Protein AF-A0A496CWE5-F1 (afdb_monomer_lite)

Radius of gyration: 13.41 Å; chains: 1; bounding box: 24×32×39 Å

Structure (mmCIF, N/CA/C/O backbone):
data_AF-A0A496CWE5-F1
#
_entry.id   AF-A0A496CWE5-F1
#
loop_
_atom_site.group_PDB
_atom_site.id
_atom_site.type_symbol
_atom_site.label_atom_id
_atom_site.label_alt_id
_atom_site.label_comp_id
_atom_site.label_asym_id
_atom_site.label_entity_id
_atom_site.label_seq_id
_atom_site.pdbx_PDB_ins_code
_atom_site.Cartn_x
_atom_site.Cartn_y
_atom_site.Cartn_z
_atom_site.occupancy
_atom_site.B_iso_or_equiv
_atom_site.auth_seq_id
_atom_site.auth_comp_id
_atom_site.auth_asym_id
_atom_site.auth_atom_id
_atom_site.pdbx_PDB_model_num
ATOM 1 N N . MET A 1 1 ? 12.871 -9.613 12.484 1.00 42.50 1 MET A N 1
ATOM 2 C CA . MET A 1 1 ? 12.023 -8.786 11.588 1.00 42.50 1 MET A CA 1
ATOM 3 C C . MET A 1 1 ? 11.760 -7.453 12.268 1.00 42.50 1 MET A C 1
ATOM 5 O O . MET A 1 1 ? 11.364 -7.473 13.426 1.00 42.50 1 MET A O 1
ATOM 9 N N . LYS A 1 2 ? 11.993 -6.317 11.597 1.00 39.25 2 LYS A N 1
ATOM 10 C CA . LYS A 1 2 ? 11.585 -5.004 12.129 1.00 39.25 2 LYS A CA 1
ATOM 11 C C . LYS A 1 2 ? 10.045 -4.928 12.175 1.00 39.25 2 LYS A C 1
ATOM 13 O O . LYS A 1 2 ? 9.411 -5.502 11.286 1.00 39.25 2 LYS A O 1
ATOM 18 N N . PRO A 1 3 ? 9.432 -4.267 13.172 1.00 41.41 3 PRO A N 1
ATOM 19 C CA . PRO A 1 3 ? 7.987 -4.077 13.204 1.00 41.41 3 PRO A CA 1
ATOM 20 C C . PRO A 1 3 ? 7.547 -3.286 11.971 1.00 41.41 3 PRO A C 1
ATOM 22 O O . PRO A 1 3 ? 8.026 -2.175 11.748 1.00 41.41 3 PRO A O 1
ATOM 25 N N . ILE A 1 4 ? 6.638 -3.847 11.172 1.00 50.66 4 ILE A N 1
ATOM 26 C CA . ILE A 1 4 ? 5.934 -3.070 10.151 1.00 50.66 4 ILE A CA 1
ATOM 27 C C . ILE A 1 4 ? 4.972 -2.179 10.928 1.00 50.66 4 ILE A C 1
ATOM 29 O O . ILE A 1 4 ? 3.964 -2.661 11.452 1.00 50.66 4 ILE A O 1
ATOM 33 N N . LYS A 1 5 ? 5.310 -0.895 11.056 1.00 51.66 5 LYS A N 1
ATOM 34 C CA . LYS A 1 5 ? 4.343 0.110 11.487 1.00 51.66 5 LYS A CA 1
ATOM 35 C C . LYS A 1 5 ? 3.299 0.187 10.378 1.00 51.66 5 LYS A C 1
ATOM 37 O O . LYS A 1 5 ? 3.539 0.784 9.339 1.00 51.66 5 LYS A O 1
ATOM 42 N N . LEU A 1 6 ? 2.175 -0.499 10.570 1.00 57.38 6 LEU A N 1
ATOM 43 C CA . LEU A 1 6 ? 0.982 -0.278 9.765 1.00 57.38 6 LEU A CA 1
ATOM 44 C C . LEU A 1 6 ? 0.439 1.086 10.193 1.00 57.38 6 LEU A C 1
ATOM 46 O O . LEU A 1 6 ? -0.400 1.176 11.085 1.00 57.38 6 LEU A O 1
ATOM 50 N N . THR A 1 7 ? 1.012 2.142 9.636 1.00 58.66 7 THR A N 1
ATOM 51 C CA . THR A 1 7 ? 0.530 3.516 9.750 1.00 58.66 7 THR A CA 1
ATOM 52 C C . THR A 1 7 ? -0.179 3.874 8.457 1.00 58.66 7 THR A C 1
ATOM 54 O O . THR A 1 7 ? 0.192 3.394 7.386 1.00 58.66 7 THR A O 1
ATOM 57 N N . SER A 1 8 ? -1.229 4.685 8.554 1.00 68.06 8 SER A N 1
ATOM 58 C CA . SER A 1 8 ? -1.871 5.241 7.368 1.00 68.06 8 SER A CA 1
ATOM 59 C C . SER A 1 8 ? -0.823 6.037 6.594 1.00 68.06 8 SER A C 1
ATOM 61 O O . SER A 1 8 ? -0.151 6.878 7.187 1.00 68.06 8 SER A O 1
ATOM 63 N N . GLY A 1 9 ? -0.648 5.747 5.310 1.00 78.75 9 GLY A N 1
ATOM 64 C CA . GLY A 1 9 ? 0.457 6.305 4.537 1.00 78.75 9 GLY A CA 1
ATOM 65 C C . GLY A 1 9 ? 0.341 5.997 3.053 1.00 78.75 9 GLY A C 1
ATOM 66 O O . GLY A 1 9 ? -0.312 5.028 2.653 1.00 78.75 9 GLY A O 1
ATOM 67 N N . THR A 1 10 ? 0.967 6.843 2.245 1.00 85.62 10 THR A N 1
ATOM 68 C CA . THR A 1 10 ? 1.058 6.677 0.794 1.00 85.62 10 THR A CA 1
ATOM 69 C C . THR A 1 10 ? 2.434 6.129 0.461 1.00 85.62 10 THR A C 1
ATOM 71 O O . THR A 1 10 ? 3.438 6.637 0.949 1.00 85.62 10 THR A O 1
ATOM 74 N N . TYR A 1 11 ? 2.491 5.089 -0.360 1.00 84.88 11 TYR A N 1
ATOM 75 C CA . TYR A 1 11 ? 3.729 4.423 -0.737 1.00 84.88 11 TYR A CA 1
ATOM 76 C C . TYR A 1 11 ? 3.782 4.214 -2.241 1.00 84.88 11 TYR A C 1
ATOM 78 O O . TYR A 1 11 ? 2.767 3.915 -2.872 1.00 84.88 11 TYR A O 1
ATOM 86 N N . ARG A 1 12 ? 4.982 4.306 -2.802 1.00 87.44 12 ARG A N 1
ATOM 87 C CA . ARG A 1 12 ? 5.285 3.876 -4.163 1.00 87.44 12 ARG A CA 1
ATOM 88 C C . ARG A 1 12 ? 5.901 2.484 -4.118 1.00 87.44 12 ARG A C 1
ATOM 90 O O . ARG A 1 12 ? 6.792 2.222 -3.310 1.00 87.44 12 ARG A O 1
ATOM 97 N N . ILE A 1 13 ? 5.439 1.593 -4.989 1.00 88.00 13 ILE A N 1
ATOM 98 C CA . ILE A 1 13 ? 6.097 0.304 -5.212 1.00 88.00 13 ILE A CA 1
ATOM 99 C C . ILE A 1 13 ? 7.345 0.545 -6.056 1.00 88.00 13 ILE A C 1
ATOM 101 O O . ILE A 1 13 ? 7.247 0.994 -7.198 1.00 88.00 13 ILE A O 1
ATOM 105 N N . THR A 1 14 ? 8.510 0.239 -5.497 1.00 87.44 14 THR A N 1
ATOM 106 C CA . THR A 1 14 ? 9.802 0.375 -6.184 1.00 87.44 14 THR A CA 1
ATOM 107 C C . THR A 1 14 ? 10.298 -0.941 -6.768 1.00 87.44 14 THR A C 1
ATOM 109 O O . THR A 1 14 ? 11.116 -0.924 -7.676 1.00 87.44 14 THR A O 1
ATOM 112 N N . GLU A 1 15 ? 9.790 -2.078 -6.283 1.00 88.00 15 GLU A N 1
ATOM 113 C CA . GLU A 1 15 ? 10.193 -3.407 -6.755 1.00 88.00 15 GLU A CA 1
ATOM 114 C C . GLU A 1 15 ? 9.109 -4.454 -6.460 1.00 88.00 15 GLU A C 1
ATOM 116 O O . GLU A 1 15 ? 8.541 -4.474 -5.357 1.00 88.00 15 GLU A O 1
ATOM 121 N N . VAL A 1 16 ? 8.877 -5.387 -7.391 1.00 85.81 16 VAL A N 1
ATOM 122 C CA . VAL A 1 16 ? 8.074 -6.601 -7.138 1.00 85.81 16 VAL A CA 1
ATOM 123 C C . VAL A 1 16 ? 8.986 -7.789 -6.817 1.00 85.81 16 VAL A C 1
ATOM 125 O O . VAL A 1 16 ? 9.484 -8.476 -7.705 1.00 85.81 16 VAL A O 1
ATOM 128 N N . ARG A 1 17 ? 9.147 -8.106 -5.528 1.00 82.94 17 ARG A N 1
ATOM 129 C CA . ARG A 1 17 ? 10.018 -9.200 -5.052 1.00 82.94 17 ARG A CA 1
ATOM 130 C C . ARG A 1 17 ? 9.440 -10.587 -5.296 1.00 82.94 17 ARG A C 1
ATOM 132 O O . ARG A 1 17 ? 10.175 -11.554 -5.486 1.00 82.94 17 ARG A O 1
ATOM 139 N N . ARG A 1 18 ? 8.113 -10.722 -5.215 1.00 79.75 18 ARG A N 1
ATOM 140 C CA . ARG A 1 18 ? 7.417 -11.999 -5.425 1.00 79.75 18 ARG A CA 1
ATOM 141 C C . ARG A 1 18 ? 6.151 -11.797 -6.228 1.00 79.75 18 ARG A C 1
ATOM 143 O O . ARG A 1 18 ? 5.242 -11.081 -5.815 1.00 79.75 18 ARG A O 1
ATOM 150 N N . ARG A 1 19 ? 6.060 -12.519 -7.345 1.00 69.19 19 ARG A N 1
ATOM 151 C CA . ARG A 1 19 ? 4.815 -12.630 -8.103 1.00 69.19 19 ARG A CA 1
ATOM 152 C C . ARG A 1 19 ? 3.821 -13.477 -7.325 1.00 69.19 19 ARG A C 1
ATOM 154 O O . ARG A 1 19 ? 4.168 -14.486 -6.718 1.00 69.19 19 ARG A O 1
ATOM 161 N N . THR A 1 20 ? 2.570 -13.061 -7.358 1.00 69.75 20 THR A N 1
ATOM 162 C CA . THR A 1 20 ? 1.482 -13.694 -6.617 1.00 69.75 20 THR A CA 1
ATOM 163 C C . THR A 1 20 ? 0.269 -13.806 -7.522 1.00 69.75 20 THR A C 1
ATOM 165 O O . THR A 1 20 ? 0.018 -12.961 -8.380 1.00 69.75 20 THR A O 1
ATOM 168 N N . SER A 1 21 ? -0.467 -14.902 -7.362 1.00 70.38 21 SER A N 1
ATOM 169 C CA . SER A 1 21 ? -1.654 -15.209 -8.158 1.00 70.38 21 SER A CA 1
ATOM 170 C C . SER A 1 21 ? -2.883 -14.407 -7.728 1.00 70.38 21 SER A C 1
ATOM 172 O O . SER A 1 21 ? -3.887 -14.408 -8.447 1.00 70.38 21 SER A O 1
ATOM 174 N N . SER A 1 22 ? -2.821 -13.708 -6.588 1.00 72.44 22 SER A N 1
ATOM 175 C CA . SER A 1 22 ? -3.937 -12.901 -6.102 1.00 72.44 22 SER A CA 1
ATOM 176 C C . SER A 1 22 ? -4.299 -11.822 -7.110 1.00 72.44 22 SER A C 1
ATOM 178 O O . SER A 1 22 ? -3.448 -11.033 -7.518 1.00 72.44 22 SER A O 1
ATOM 180 N N . ARG A 1 23 ? -5.588 -11.729 -7.447 1.00 69.81 23 ARG A N 1
ATOM 181 C CA . ARG A 1 23 ? -6.107 -10.656 -8.308 1.00 69.81 23 ARG A CA 1
ATOM 182 C C . ARG A 1 23 ? -5.765 -9.268 -7.764 1.00 69.81 23 ARG A C 1
ATOM 184 O O . ARG A 1 23 ? -5.475 -8.385 -8.552 1.00 69.81 23 ARG A O 1
ATOM 191 N N . PHE A 1 24 ? -5.726 -9.117 -6.439 1.00 67.69 24 PHE A N 1
ATOM 192 C CA . PHE A 1 24 ? -5.326 -7.879 -5.769 1.00 67.69 24 PHE A CA 1
ATOM 193 C C . PHE A 1 24 ? -3.906 -7.435 -6.152 1.00 67.69 24 PHE A C 1
ATOM 195 O O . PHE A 1 24 ? -3.661 -6.268 -6.424 1.00 67.69 24 PHE A O 1
ATOM 202 N N . TYR A 1 25 ? -2.977 -8.385 -6.196 1.00 69.44 25 TYR A N 1
ATOM 203 C CA . TYR A 1 25 ? -1.559 -8.119 -6.386 1.00 69.44 25 TYR A CA 1
ATOM 204 C C . TYR A 1 25 ? -1.143 -8.002 -7.860 1.00 69.44 25 TYR A C 1
ATOM 206 O O . TYR A 1 25 ? -0.071 -7.480 -8.152 1.00 69.44 25 TYR A O 1
ATOM 214 N N . LYS A 1 26 ? -1.979 -8.463 -8.799 1.00 74.44 26 LYS A N 1
ATOM 215 C CA . LYS A 1 26 ? -1.705 -8.350 -10.244 1.00 74.44 26 LYS A CA 1
ATOM 216 C C . LYS A 1 26 ? -1.689 -6.901 -10.733 1.00 74.44 26 LYS A C 1
ATOM 218 O O . LYS A 1 26 ? -0.936 -6.581 -11.648 1.00 74.44 26 LYS A O 1
ATOM 223 N N . ASP A 1 27 ? -2.489 -6.052 -10.094 1.00 78.50 27 ASP A N 1
ATOM 224 C CA . ASP A 1 27 ? -2.607 -4.628 -10.419 1.00 78.50 27 ASP A CA 1
ATOM 225 C C . ASP A 1 27 ? -1.553 -3.773 -9.684 1.00 78.50 27 ASP A C 1
ATOM 227 O O . ASP A 1 27 ? -1.516 -2.559 -9.863 1.00 78.50 27 ASP A O 1
ATOM 231 N N . LEU A 1 28 ? -0.717 -4.389 -8.837 1.00 81.75 28 LEU A N 1
ATOM 232 C CA . LEU A 1 28 ? 0.362 -3.733 -8.103 1.00 81.75 28 LEU A CA 1
ATOM 233 C C . LEU A 1 28 ? 1.691 -4.020 -8.804 1.00 81.75 28 LEU A C 1
ATOM 235 O O . LEU A 1 28 ? 2.275 -5.092 -8.634 1.00 81.75 28 LEU A O 1
ATOM 239 N N . GLN A 1 29 ? 2.141 -3.065 -9.611 1.00 85.75 29 GLN A N 1
ATOM 240 C CA . GLN A 1 29 ? 3.395 -3.124 -10.366 1.00 85.75 29 GLN A CA 1
ATOM 241 C C . GLN A 1 29 ? 4.369 -2.045 -9.882 1.00 85.75 29 GLN A C 1
ATOM 243 O O . GLN A 1 29 ? 3.992 -1.158 -9.114 1.00 85.75 29 GLN A O 1
ATOM 248 N N . GLU A 1 30 ? 5.619 -2.105 -10.335 1.00 88.00 30 GLU A N 1
ATOM 249 C CA . GLU A 1 30 ? 6.587 -1.026 -10.107 1.00 88.00 30 GLU A CA 1
ATOM 250 C C . GLU A 1 30 ? 6.029 0.316 -10.596 1.00 88.00 30 GLU A C 1
ATOM 252 O O . GLU A 1 30 ? 5.333 0.386 -11.607 1.00 88.00 30 GLU A O 1
ATOM 257 N N . GLY A 1 31 ? 6.253 1.370 -9.814 1.00 85.44 31 GLY A N 1
ATOM 258 C CA . GLY A 1 31 ? 5.672 2.695 -10.041 1.00 85.44 31 GLY A CA 1
ATOM 259 C C . GLY A 1 31 ? 4.240 2.870 -9.527 1.00 85.44 31 GLY A C 1
ATOM 260 O O . GLY A 1 31 ? 3.784 4.004 -9.398 1.00 85.44 31 GLY A O 1
ATOM 261 N N . THR A 1 32 ? 3.531 1.793 -9.165 1.00 87.38 32 THR A N 1
ATOM 262 C CA . THR A 1 32 ? 2.171 1.916 -8.618 1.00 87.38 32 THR A CA 1
ATOM 263 C C . THR A 1 32 ? 2.206 2.640 -7.276 1.00 87.38 32 THR A C 1
ATOM 265 O O . THR A 1 32 ? 2.976 2.277 -6.381 1.00 87.38 32 THR A O 1
ATOM 268 N N . ILE A 1 33 ? 1.334 3.636 -7.119 1.00 87.62 33 ILE A N 1
ATOM 269 C CA . ILE A 1 33 ? 1.176 4.379 -5.870 1.00 87.62 33 ILE A CA 1
ATOM 270 C C . ILE A 1 33 ? -0.027 3.817 -5.118 1.00 87.62 33 ILE A C 1
ATOM 272 O O . ILE A 1 33 ? -1.144 3.769 -5.638 1.00 87.62 33 ILE A O 1
ATOM 276 N N . VAL A 1 34 ? 0.197 3.396 -3.877 1.00 85.31 34 VAL A N 1
ATOM 277 C CA . VAL A 1 34 ? -0.827 2.839 -2.997 1.00 85.31 34 VAL A CA 1
ATOM 278 C C . VAL A 1 34 ? -0.949 3.651 -1.717 1.00 85.31 34 VAL A C 1
ATOM 280 O O . VAL A 1 34 ? 0.042 3.949 -1.057 1.00 85.31 34 VAL A O 1
ATOM 283 N N . LYS A 1 35 ? -2.178 3.979 -1.327 1.00 86.31 35 LYS A N 1
ATOM 284 C CA . LYS A 1 35 ? -2.482 4.581 -0.027 1.00 86.31 35 LYS A CA 1
ATOM 285 C C . LYS A 1 35 ? -3.105 3.535 0.882 1.00 86.31 35 LYS A C 1
ATOM 287 O O . LYS A 1 35 ? -4.164 2.995 0.561 1.00 86.31 35 LYS A O 1
ATOM 292 N N . PHE A 1 36 ? -2.468 3.270 2.017 1.00 82.06 36 PHE A N 1
ATOM 293 C CA . PHE A 1 36 ? -3.033 2.441 3.075 1.00 82.06 36 PHE A CA 1
ATOM 294 C C . PHE A 1 36 ? -3.812 3.328 4.039 1.00 82.06 36 PHE A C 1
ATOM 296 O O . PHE A 1 36 ? -3.269 4.269 4.616 1.00 82.06 36 PHE A O 1
ATOM 303 N N . GLU A 1 37 ? -5.082 3.007 4.235 1.00 79.94 37 GLU A N 1
ATOM 304 C CA . GLU A 1 37 ? -5.959 3.652 5.202 1.00 79.94 37 GLU A CA 1
ATOM 305 C C . GLU A 1 37 ? -6.371 2.611 6.237 1.00 79.94 37 GLU A C 1
ATOM 307 O O . GLU A 1 37 ? -7.078 1.642 5.943 1.00 79.94 37 GLU A O 1
ATOM 312 N N . LEU A 1 38 ? -5.881 2.790 7.463 1.00 72.75 38 LEU A N 1
ATOM 313 C CA . LEU A 1 38 ? -6.296 1.967 8.587 1.00 72.75 38 LEU A CA 1
ATOM 314 C C . LEU A 1 38 ? -7.603 2.503 9.155 1.00 72.75 38 LEU A C 1
ATOM 316 O O . LEU A 1 38 ? -7.646 3.585 9.737 1.00 72.75 38 LEU A O 1
ATOM 320 N N . SER A 1 39 ? -8.658 1.706 9.045 1.00 61.09 39 SER A N 1
ATOM 321 C CA . SER A 1 39 ? -9.872 1.910 9.828 1.00 61.09 39 SER A CA 1
ATOM 322 C C . SER A 1 39 ? -9.697 1.166 11.152 1.00 61.09 39 SER A C 1
ATOM 324 O O . SER A 1 39 ? -9.880 -0.051 11.221 1.00 61.09 39 SER A O 1
ATOM 326 N N . MET A 1 40 ? -9.279 1.870 12.207 1.00 53.88 40 MET A N 1
ATOM 327 C CA . MET A 1 40 ? -9.226 1.283 13.548 1.00 53.88 40 MET A CA 1
ATOM 328 C C . MET A 1 40 ? -10.651 1.004 14.042 1.00 53.88 40 MET A C 1
ATOM 330 O O . MET A 1 40 ? -11.415 1.924 14.311 1.00 53.88 40 MET A O 1
ATOM 334 N N . GLY A 1 41 ? -11.005 -0.276 14.160 1.00 46.06 41 GLY A N 1
ATOM 335 C CA . GLY A 1 41 ? -12.156 -0.736 14.937 1.00 46.06 41 GLY A CA 1
ATOM 336 C C . GLY A 1 41 ? -11.701 -1.277 16.294 1.00 46.06 41 GLY A C 1
ATOM 337 O O . GLY A 1 41 ? -10.575 -1.750 16.415 1.00 46.06 41 GLY A O 1
ATOM 338 N N . ILE A 1 42 ? -12.598 -1.245 17.285 1.00 42.91 42 ILE A N 1
ATOM 339 C CA . ILE A 1 42 ? -12.422 -1.540 18.730 1.00 42.91 42 ILE A CA 1
ATOM 340 C C . ILE A 1 42 ? -11.825 -2.938 19.048 1.00 42.91 42 ILE A C 1
ATOM 342 O O . ILE A 1 42 ? -11.562 -3.263 20.200 1.00 42.91 42 ILE A O 1
ATOM 346 N N . ILE A 1 43 ? -11.553 -3.782 18.048 1.00 42.31 43 ILE A N 1
ATOM 347 C CA . ILE A 1 43 ? -11.099 -5.162 18.236 1.00 42.31 43 ILE A CA 1
ATOM 348 C C . ILE A 1 43 ? -9.855 -5.415 17.371 1.00 42.31 43 ILE A C 1
ATOM 350 O O . ILE A 1 43 ? -9.947 -5.535 16.148 1.00 42.31 43 ILE A O 1
ATOM 354 N N . GLU A 1 44 ? -8.695 -5.577 18.019 1.00 47.66 44 GLU A N 1
ATOM 355 C CA . GLU A 1 44 ? -7.370 -5.861 17.424 1.00 47.66 44 GLU A CA 1
ATOM 356 C C . GLU A 1 44 ? -7.341 -7.038 16.422 1.00 47.66 44 GLU A C 1
ATOM 358 O O . GLU A 1 44 ? -6.411 -7.162 15.625 1.00 47.66 44 GLU A O 1
ATOM 363 N N . LYS A 1 45 ? -8.360 -7.908 16.427 1.00 47.53 45 LYS A N 1
ATOM 364 C CA . LYS A 1 45 ? -8.478 -9.079 15.539 1.00 47.53 45 LYS A CA 1
ATOM 365 C C . LYS A 1 45 ? -9.243 -8.822 14.235 1.00 47.53 45 LYS A C 1
ATOM 367 O O . LYS A 1 45 ? -9.186 -9.662 13.339 1.00 47.53 45 LYS A O 1
ATOM 372 N N . THR A 1 46 ? -9.929 -7.688 14.092 1.00 55.56 46 THR A N 1
ATOM 373 C CA . THR A 1 46 ? -10.751 -7.365 12.906 1.00 55.56 46 THR A CA 1
ATOM 374 C C . THR A 1 46 ? -10.265 -6.146 12.133 1.00 55.56 46 THR A C 1
ATOM 376 O O . THR A 1 46 ? -10.980 -5.665 11.256 1.00 55.56 46 THR A O 1
ATOM 379 N N . THR A 1 47 ? -9.064 -5.640 12.426 1.00 67.94 47 THR A N 1
ATOM 380 C CA . THR A 1 47 ? -8.493 -4.490 11.720 1.00 67.94 47 THR A CA 1
ATOM 381 C C . THR A 1 47 ? -8.446 -4.771 10.223 1.00 67.94 47 THR A C 1
ATOM 383 O O . THR A 1 47 ? -7.732 -5.665 9.754 1.00 67.94 47 THR A O 1
ATOM 386 N N . LYS A 1 48 ? -9.239 -4.006 9.475 1.00 75.00 48 LYS A N 1
ATOM 387 C CA . LYS A 1 48 ? -9.218 -3.980 8.019 1.00 75.00 48 LYS A CA 1
ATOM 388 C C . LYS A 1 48 ? -8.396 -2.781 7.580 1.00 75.00 48 LYS A C 1
ATOM 390 O O . LYS A 1 48 ? -8.398 -1.735 8.227 1.00 75.00 48 LYS A O 1
ATOM 395 N N . ILE A 1 49 ? -7.684 -2.962 6.485 1.00 78.88 49 ILE A N 1
ATOM 396 C CA . ILE A 1 49 ? -6.921 -1.910 5.839 1.00 78.88 49 ILE A CA 1
ATOM 397 C C . ILE A 1 49 ? -7.497 -1.759 4.448 1.00 78.8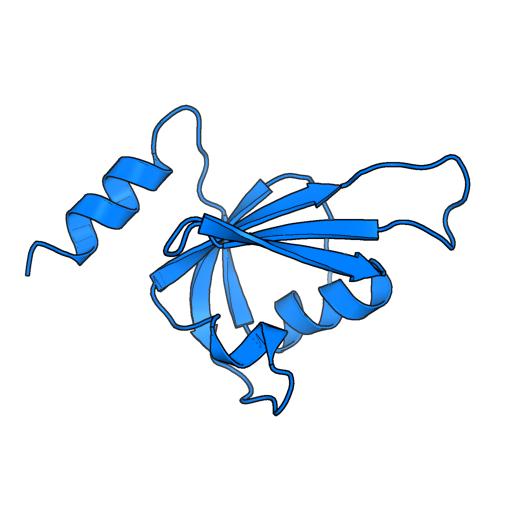8 49 ILE A C 1
ATOM 399 O O . ILE A 1 49 ? -7.595 -2.737 3.696 1.00 78.88 49 ILE A O 1
ATOM 403 N N . THR A 1 50 ? -7.885 -0.534 4.135 1.00 82.94 50 THR A N 1
ATOM 404 C CA . THR A 1 50 ? -8.220 -0.151 2.775 1.00 82.94 50 THR A CA 1
ATOM 405 C C . THR A 1 50 ? -6.924 0.214 2.068 1.00 82.94 50 THR A C 1
ATOM 407 O O . THR A 1 50 ? -6.120 0.989 2.577 1.00 82.94 50 THR A O 1
ATOM 410 N N . ILE A 1 51 ? -6.694 -0.390 0.912 1.00 84.00 51 ILE A N 1
ATOM 411 C CA . ILE A 1 51 ? -5.552 -0.138 0.045 1.00 84.00 51 ILE A CA 1
ATOM 412 C C . ILE A 1 51 ? -6.118 0.504 -1.211 1.00 84.00 51 ILE A C 1
ATOM 414 O O . ILE A 1 51 ? -6.799 -0.158 -1.994 1.00 84.00 51 ILE A O 1
ATOM 418 N N . ASN A 1 52 ? -5.866 1.793 -1.379 1.00 86.06 52 ASN A N 1
ATOM 419 C CA . ASN A 1 52 ? -6.283 2.544 -2.553 1.00 86.06 52 ASN A CA 1
ATOM 420 C C . ASN A 1 52 ? -5.126 2.550 -3.548 1.00 86.06 52 ASN A C 1
ATOM 422 O O . ASN A 1 52 ? -4.066 3.092 -3.245 1.00 86.06 52 ASN A O 1
ATOM 426 N N . ASN A 1 53 ? -5.311 1.943 -4.715 1.00 87.19 53 ASN A N 1
ATOM 427 C CA . ASN A 1 53 ? -4.396 2.089 -5.8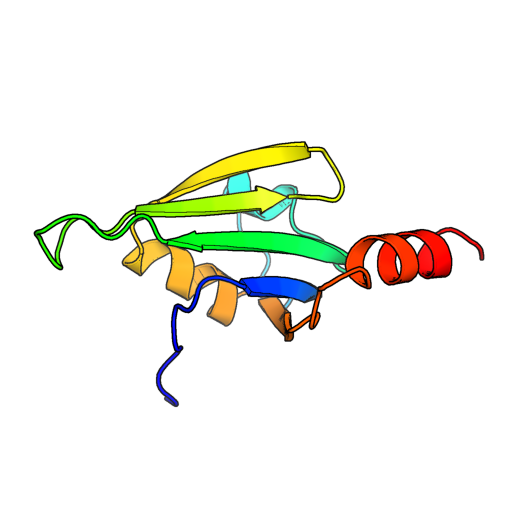37 1.00 87.19 53 ASN A CA 1
ATOM 428 C C . ASN A 1 53 ? -4.696 3.434 -6.507 1.00 87.19 53 ASN A C 1
ATOM 430 O O . ASN A 1 53 ? -5.693 3.586 -7.211 1.00 87.19 53 ASN A O 1
ATOM 434 N N . LEU A 1 54 ? -3.840 4.420 -6.255 1.00 86.31 54 LEU A N 1
ATOM 435 C CA . LEU A 1 54 ? -4.017 5.776 -6.765 1.00 86.31 54 LEU A CA 1
ATOM 436 C C . LEU A 1 54 ? -3.732 5.862 -8.271 1.00 86.31 54 LEU A C 1
ATOM 438 O O . LEU A 1 54 ? -4.241 6.758 -8.933 1.00 86.31 54 LEU A O 1
ATOM 442 N N . SER A 1 55 ? -2.980 4.910 -8.830 1.00 80.88 55 SER A N 1
ATOM 443 C CA . SER A 1 55 ? -2.650 4.865 -10.259 1.00 80.88 55 SER A CA 1
ATOM 444 C C . SER A 1 55 ? -3.832 4.453 -11.143 1.00 80.88 55 SER A C 1
ATOM 446 O O . SER A 1 55 ? -3.834 4.767 -12.328 1.00 80.88 55 SER A O 1
ATOM 448 N N . ASN A 1 56 ? -4.828 3.742 -10.602 1.00 82.50 56 ASN A N 1
ATOM 449 C CA . ASN A 1 56 ? -6.018 3.322 -11.356 1.00 82.50 56 ASN A CA 1
ATOM 450 C C . ASN A 1 56 ? -7.353 3.583 -10.636 1.00 82.50 56 ASN A C 1
ATOM 452 O O . ASN A 1 56 ? -8.400 3.151 -11.117 1.00 82.50 56 ASN A O 1
ATOM 456 N N . GLY A 1 57 ? -7.323 4.251 -9.482 1.00 82.75 57 GLY A N 1
ATOM 457 C CA . GLY A 1 57 ? -8.502 4.614 -8.697 1.00 82.75 57 GLY A CA 1
ATOM 458 C C . GLY A 1 57 ? -9.235 3.445 -8.030 1.00 82.75 57 GLY A C 1
ATOM 459 O O . GLY A 1 57 ? -10.305 3.655 -7.462 1.00 82.75 57 GLY A O 1
ATOM 460 N N . LYS A 1 58 ? -8.711 2.213 -8.085 1.00 84.62 58 LYS A N 1
ATOM 461 C CA . LYS A 1 58 ? -9.351 1.054 -7.446 1.00 84.62 58 LYS A CA 1
ATOM 462 C C . LYS A 1 58 ? -9.010 0.985 -5.961 1.00 84.62 58 LYS A C 1
ATOM 464 O O . LYS A 1 58 ? -7.864 1.184 -5.564 1.00 84.62 58 LYS A O 1
ATOM 469 N N . SER A 1 59 ? -9.980 0.572 -5.153 1.00 83.25 59 SER A N 1
ATOM 470 C CA . SER A 1 59 ? -9.808 0.370 -3.712 1.00 83.25 59 SER A CA 1
ATOM 471 C C . SER A 1 59 ? -10.060 -1.078 -3.319 1.00 83.25 59 SER A C 1
ATOM 473 O O . SER A 1 59 ? -10.934 -1.751 -3.868 1.00 83.25 59 SER A O 1
ATOM 475 N N . TYR A 1 60 ? -9.309 -1.553 -2.330 1.00 80.38 60 TYR A N 1
ATOM 476 C CA . TYR A 1 60 ? -9.369 -2.932 -1.859 1.00 80.38 60 TYR A CA 1
ATOM 477 C C . TYR A 1 60 ? -9.377 -2.973 -0.341 1.00 80.38 60 TYR A C 1
ATOM 479 O O . TYR A 1 60 ? -8.568 -2.309 0.293 1.00 80.38 60 TYR A O 1
ATOM 487 N N . VAL A 1 61 ? -10.239 -3.792 0.256 1.00 80.00 61 VAL A N 1
ATOM 488 C CA . VAL A 1 61 ? -10.299 -3.953 1.713 1.00 80.00 61 VAL A CA 1
ATOM 489 C C . VAL A 1 61 ? -9.766 -5.328 2.086 1.00 80.00 61 VAL A C 1
ATOM 491 O O . VAL A 1 61 ? -10.280 -6.344 1.621 1.00 80.00 61 VAL A O 1
ATOM 494 N N . SER A 1 62 ? -8.741 -5.366 2.934 1.00 75.38 62 SER A N 1
ATOM 495 C CA . SER A 1 62 ? -8.082 -6.610 3.338 1.00 75.38 62 SER A CA 1
ATOM 496 C C . SER A 1 62 ? -7.848 -6.658 4.850 1.00 75.38 62 SER A C 1
ATOM 498 O O . SER A 1 62 ? -7.612 -5.614 5.465 1.00 75.38 62 SER A O 1
ATOM 500 N N . PRO A 1 63 ? -7.896 -7.839 5.492 1.00 76.88 63 PRO A N 1
ATOM 501 C CA . PRO A 1 63 ? -7.460 -7.985 6.876 1.00 76.88 63 PRO A CA 1
ATOM 502 C C . PRO A 1 63 ? -6.000 -7.545 7.057 1.00 76.88 63 PRO A C 1
ATOM 504 O O . PRO A 1 63 ? -5.137 -7.879 6.244 1.00 76.88 63 PRO A O 1
ATOM 507 N N . ALA A 1 64 ? -5.685 -6.867 8.160 1.00 73.62 64 ALA A N 1
ATOM 508 C CA . ALA A 1 64 ? -4.342 -6.338 8.418 1.00 73.62 64 ALA A CA 1
ATOM 509 C C . ALA A 1 64 ? -3.232 -7.411 8.369 1.00 73.62 64 ALA A C 1
ATOM 511 O O . ALA A 1 64 ? -2.118 -7.136 7.921 1.00 73.62 64 ALA A O 1
ATOM 512 N N . HIS A 1 65 ? -3.528 -8.653 8.776 1.00 71.62 65 HIS A N 1
ATOM 513 C CA . HIS A 1 65 ? -2.567 -9.759 8.706 1.00 71.62 65 HIS A CA 1
ATOM 514 C C . HIS A 1 65 ? -2.227 -10.166 7.262 1.00 71.62 65 HIS A C 1
ATOM 516 O O . HIS A 1 65 ? -1.088 -10.543 7.001 1.00 71.62 65 HIS A O 1
ATOM 522 N N . MET A 1 66 ? -3.169 -10.030 6.322 1.00 73.00 66 MET A N 1
ATOM 523 C CA . MET A 1 66 ? -2.932 -10.256 4.891 1.00 73.00 66 MET A CA 1
ATOM 524 C C . MET A 1 66 ? -2.162 -9.093 4.260 1.00 73.00 66 MET A C 1
ATOM 526 O O . MET A 1 66 ? -1.336 -9.305 3.378 1.00 73.00 66 MET A O 1
ATOM 530 N N . VAL A 1 67 ? -2.358 -7.862 4.744 1.00 74.75 67 VAL A N 1
ATOM 531 C CA . VAL A 1 67 ? -1.614 -6.689 4.252 1.00 74.75 67 VAL A CA 1
ATOM 532 C C . VAL A 1 67 ? -0.118 -6.785 4.542 1.00 74.75 67 VAL A C 1
ATOM 534 O O . VAL A 1 67 ? 0.687 -6.301 3.750 1.00 74.75 67 VAL A O 1
ATOM 537 N N . ARG A 1 68 ? 0.296 -7.502 5.593 1.00 73.69 68 ARG A N 1
ATOM 538 C CA . ARG A 1 68 ? 1.722 -7.799 5.821 1.00 73.69 68 ARG A CA 1
ATOM 539 C C . ARG A 1 68 ? 2.381 -8.488 4.624 1.00 73.69 68 ARG A C 1
ATOM 541 O O . ARG A 1 68 ? 3.554 -8.235 4.370 1.00 73.69 68 ARG A O 1
ATOM 548 N N . ALA A 1 69 ? 1.640 -9.300 3.866 1.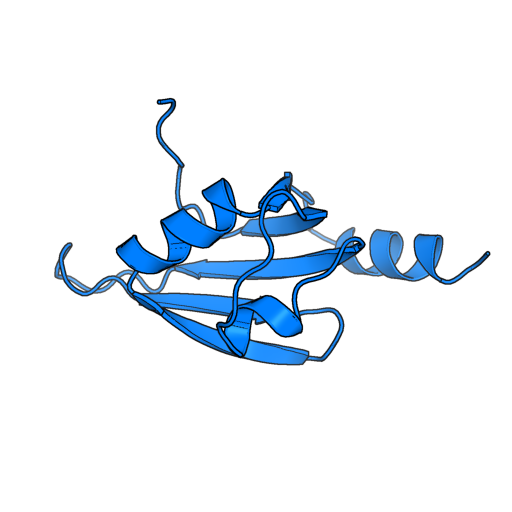00 73.44 69 ALA A N 1
ATOM 549 C CA . ALA A 1 69 ? 2.169 -9.935 2.663 1.00 73.44 69 ALA A CA 1
ATOM 550 C C . ALA A 1 69 ? 2.485 -8.919 1.552 1.00 73.44 69 ALA A C 1
ATOM 552 O O . ALA A 1 69 ? 3.358 -9.187 0.734 1.00 73.44 69 ALA A O 1
ATOM 553 N N . VAL A 1 70 ? 1.866 -7.729 1.549 1.00 74.50 70 VAL A N 1
ATOM 554 C CA . VAL A 1 70 ? 2.259 -6.631 0.647 1.00 74.50 70 VAL A CA 1
ATOM 555 C C . VAL A 1 70 ? 3.706 -6.222 0.938 1.00 74.50 70 VAL A C 1
ATOM 557 O O . VAL A 1 70 ? 4.555 -6.286 0.063 1.00 74.50 70 VAL A O 1
ATOM 560 N N . PHE A 1 71 ? 4.034 -5.923 2.193 1.00 72.75 71 PHE A N 1
ATOM 561 C CA . PHE A 1 71 ? 5.390 -5.530 2.598 1.00 72.75 71 PHE A CA 1
ATOM 562 C C . PHE A 1 71 ? 6.438 -6.651 2.447 1.00 72.75 71 PHE A C 1
ATOM 564 O O . PHE A 1 71 ? 7.636 -6.390 2.508 1.00 72.75 71 PHE A O 1
ATOM 571 N N . MET A 1 72 ? 6.008 -7.907 2.285 1.00 76.25 72 MET A N 1
ATOM 572 C CA . MET A 1 72 ? 6.901 -9.029 1.975 1.00 76.25 72 MET A CA 1
ATOM 573 C C . MET A 1 72 ? 7.112 -9.212 0.469 1.00 76.25 72 MET A C 1
ATOM 575 O O . MET A 1 72 ? 8.209 -9.572 0.045 1.00 76.25 72 MET A O 1
ATOM 579 N N . ASN A 1 73 ? 6.066 -8.990 -0.327 1.00 81.00 73 ASN A N 1
ATOM 580 C CA . ASN A 1 73 ? 6.085 -9.220 -1.769 1.00 81.00 73 ASN A CA 1
ATOM 581 C C . ASN A 1 73 ? 6.584 -8.005 -2.562 1.00 81.00 73 ASN A C 1
ATOM 583 O O . ASN A 1 73 ? 6.983 -8.182 -3.711 1.00 81.00 73 ASN A O 1
ATOM 587 N N . TYR A 1 74 ? 6.590 -6.810 -1.963 1.00 84.00 74 TYR A N 1
ATOM 588 C CA . TYR A 1 74 ? 6.956 -5.552 -2.614 1.00 84.00 74 TYR A CA 1
ATOM 589 C C . TYR A 1 74 ? 7.960 -4.755 -1.782 1.00 84.00 74 TYR A C 1
ATOM 591 O O . TYR A 1 74 ? 7.858 -4.706 -0.553 1.00 84.00 74 TYR A O 1
ATOM 599 N N . SER A 1 75 ? 8.892 -4.091 -2.464 1.00 86.12 75 SER A N 1
ATOM 600 C CA . SER A 1 75 ? 9.631 -2.964 -1.888 1.00 86.12 75 SER A CA 1
ATOM 601 C C . SER A 1 75 ? 8.746 -1.721 -1.975 1.00 86.12 75 SER A C 1
ATOM 603 O O . SER A 1 75 ? 8.198 -1.417 -3.035 1.00 86.12 75 SER A O 1
ATOM 605 N N . LEU A 1 76 ? 8.577 -1.032 -0.847 1.00 84.94 76 LEU A N 1
ATOM 606 C CA . LEU A 1 76 ? 7.747 0.162 -0.729 1.00 84.94 76 LEU A CA 1
ATOM 607 C C . LEU A 1 76 ? 8.602 1.329 -0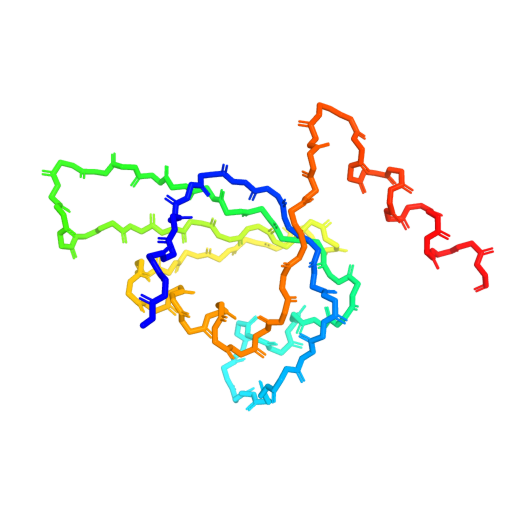.248 1.00 84.94 76 LEU A C 1
ATOM 609 O O . LEU A 1 76 ? 9.332 1.195 0.736 1.00 84.94 76 LEU A O 1
ATOM 613 N N . GLU A 1 77 ? 8.463 2.463 -0.917 1.00 86.94 77 GLU A N 1
ATOM 614 C CA . GLU A 1 77 ? 9.026 3.744 -0.504 1.00 86.94 77 GLU A CA 1
ATOM 615 C C . GLU A 1 77 ? 7.889 4.657 -0.048 1.00 86.94 77 GLU A C 1
ATOM 617 O O . GLU A 1 77 ? 6.885 4.797 -0.747 1.00 86.94 77 GLU A O 1
ATOM 622 N N . GLU A 1 78 ? 8.006 5.228 1.150 1.00 83.62 78 GLU A N 1
ATOM 623 C CA . GLU A 1 78 ? 6.999 6.150 1.674 1.00 83.62 78 GLU A CA 1
ATOM 624 C C . GLU A 1 78 ? 7.048 7.467 0.901 1.00 83.62 78 GLU A C 1
ATOM 626 O O . GLU A 1 78 ? 8.082 8.126 0.824 1.00 83.62 78 GLU A O 1
ATOM 631 N N . VAL A 1 79 ? 5.903 7.860 0.351 1.00 81.50 79 VAL A N 1
ATOM 632 C CA . VAL A 1 79 ? 5.726 9.141 -0.323 1.00 81.50 79 VAL A CA 1
ATOM 633 C C . VAL A 1 79 ? 5.109 10.092 0.694 1.00 81.50 79 VAL A C 1
ATOM 635 O O . VAL A 1 79 ? 3.915 10.022 0.992 1.00 81.50 79 VAL A O 1
ATOM 638 N N . LEU A 1 80 ? 5.932 10.978 1.253 1.00 68.38 80 LEU A N 1
ATOM 639 C CA . LEU A 1 80 ? 5.483 12.042 2.150 1.00 68.38 80 LEU A CA 1
ATOM 640 C C . LEU A 1 80 ? 4.547 12.978 1.371 1.00 68.38 80 LEU A C 1
ATOM 642 O O . LEU A 1 80 ? 5.015 13.833 0.624 1.00 68.38 80 LEU A O 1
ATOM 646 N N . SER A 1 81 ? 3.225 12.842 1.499 1.00 63.22 81 SER A N 1
ATOM 647 C CA . SER A 1 81 ? 2.310 13.766 0.822 1.00 63.22 81 SER A CA 1
ATOM 648 C C . SER A 1 81 ? 1.662 14.734 1.800 1.00 63.22 81 SER A C 1
ATOM 650 O O . SER A 1 81 ? 0.826 14.333 2.612 1.00 63.22 81 SER A O 1
ATOM 652 N N . ARG A 1 82 ? 1.935 16.027 1.609 1.00 46.19 82 ARG A N 1
ATOM 653 C CA . ARG A 1 82 ? 0.817 16.973 1.552 1.00 46.19 82 ARG A CA 1
ATOM 654 C C . ARG A 1 82 ? 0.367 17.223 0.104 1.00 46.19 82 ARG A C 1
ATOM 656 O O . ARG A 1 82 ? -0.832 17.221 -0.100 1.00 46.19 82 ARG A O 1
ATOM 663 N N . ASP A 1 83 ? 1.282 17.191 -0.881 1.00 50.47 83 ASP A N 1
ATOM 664 C CA . ASP A 1 83 ? 0.950 17.338 -2.321 1.00 50.47 83 ASP A CA 1
ATOM 665 C C . ASP A 1 83 ? 1.781 16.449 -3.297 1.00 50.47 83 ASP A C 1
ATOM 667 O O . ASP A 1 83 ? 1.523 16.413 -4.493 1.00 50.47 83 ASP A O 1
ATOM 671 N N . GLY A 1 84 ? 2.764 15.669 -2.822 1.00 54.28 84 GLY A N 1
ATOM 672 C CA . GLY A 1 84 ? 3.820 15.102 -3.688 1.00 54.28 84 GLY A CA 1
ATOM 673 C C . GLY A 1 84 ? 3.533 13.813 -4.481 1.00 54.28 84 GLY A C 1
ATOM 674 O O . GLY A 1 84 ? 4.370 13.414 -5.289 1.00 54.28 84 GLY A O 1
ATOM 675 N N . TRP A 1 85 ? 2.401 13.122 -4.285 1.00 59.88 85 TRP A N 1
ATOM 676 C CA . TRP A 1 85 ? 2.143 11.878 -5.040 1.00 59.88 85 TRP A CA 1
ATOM 677 C C . TRP A 1 85 ? 1.724 12.155 -6.492 1.00 59.88 85 TRP A C 1
ATOM 679 O O . TRP A 1 85 ? 2.070 11.380 -7.384 1.00 59.88 85 TRP A O 1
ATOM 689 N N . GLU A 1 86 ? 1.031 13.272 -6.738 1.00 60.84 86 GLU A N 1
ATOM 690 C CA . GLU A 1 86 ? 0.685 13.703 -8.094 1.00 60.84 86 GLU A CA 1
ATOM 691 C C . GLU A 1 86 ? 1.931 14.089 -8.894 1.00 60.84 86 GLU A C 1
ATOM 693 O O . GLU A 1 86 ? 2.032 13.747 -10.071 1.00 60.84 86 GLU A O 1
ATOM 698 N N . ASP A 1 87 ? 2.891 14.758 -8.253 1.00 58.03 87 ASP A N 1
ATOM 699 C CA . ASP A 1 87 ? 4.154 15.146 -8.882 1.00 58.03 87 ASP A CA 1
ATOM 700 C C . ASP A 1 87 ? 5.028 13.927 -9.190 1.00 58.03 87 ASP A C 1
ATOM 702 O O . ASP A 1 87 ? 5.587 13.841 -10.283 1.00 58.03 87 ASP A O 1
ATOM 706 N N . ALA A 1 88 ? 5.082 12.941 -8.286 1.00 57.19 88 ALA A N 1
ATOM 707 C CA . ALA A 1 88 ? 5.771 11.674 -8.533 1.00 57.19 88 ALA A CA 1
ATOM 708 C C . ALA A 1 88 ? 5.174 10.926 -9.740 1.00 57.19 88 ALA A C 1
ATOM 710 O O . ALA A 1 88 ? 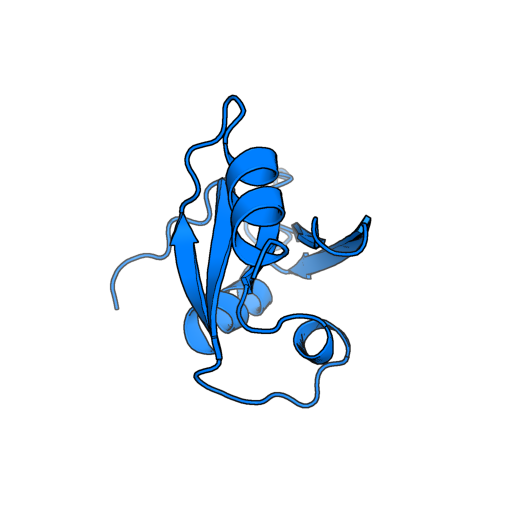5.910 10.509 -10.631 1.00 57.19 88 ALA A O 1
ATOM 711 N N . TYR A 1 89 ? 3.842 10.825 -9.821 1.00 58.59 89 TYR A N 1
ATOM 712 C CA . TYR A 1 89 ? 3.162 10.151 -10.933 1.00 58.59 89 TYR A CA 1
ATOM 713 C C . TYR A 1 89 ? 3.310 10.890 -12.275 1.00 58.59 89 TYR A C 1
ATOM 715 O O . TYR A 1 89 ? 3.450 10.259 -13.328 1.00 58.59 89 TYR A O 1
ATOM 723 N N . LYS A 1 90 ? 3.283 12.231 -12.256 1.00 57.84 90 LYS A N 1
ATOM 724 C CA . LYS A 1 90 ? 3.464 13.070 -13.454 1.00 57.84 90 LYS A CA 1
ATOM 725 C C . LYS A 1 90 ? 4.907 13.056 -13.970 1.00 57.84 90 LYS A C 1
ATOM 727 O O . LYS A 1 90 ? 5.093 13.231 -15.171 1.00 57.84 90 LYS A O 1
ATOM 732 N N . ASN A 1 91 ? 5.909 12.866 -13.107 1.00 55.12 91 ASN A N 1
ATOM 733 C CA . ASN A 1 91 ? 7.314 12.819 -13.526 1.00 55.12 91 ASN A CA 1
ATOM 734 C C . ASN A 1 91 ? 7.698 11.494 -14.201 1.00 55.12 91 ASN A C 1
ATOM 736 O O . ASN A 1 91 ? 8.474 11.519 -15.150 1.00 55.12 91 ASN A O 1
ATOM 740 N N . ASP A 1 92 ? 7.140 10.356 -13.778 1.00 53.53 92 ASP A N 1
ATOM 741 C CA . ASP A 1 92 ? 7.469 9.061 -14.403 1.00 53.53 92 ASP A CA 1
ATOM 742 C C . ASP A 1 92 ? 6.829 8.859 -15.781 1.00 53.53 92 ASP A C 1
ATOM 744 O O . ASP A 1 92 ? 7.390 8.164 -16.618 1.00 53.53 92 ASP A O 1
ATOM 748 N N . ASN A 1 93 ? 5.670 9.473 -16.043 1.00 52.75 93 ASN A N 1
ATOM 749 C CA . ASN A 1 93 ? 4.967 9.353 -17.329 1.00 52.75 93 ASN A CA 1
ATOM 750 C C . ASN A 1 93 ? 5.386 10.423 -18.359 1.00 52.75 93 ASN A C 1
ATOM 752 O O . ASN A 1 93 ? 4.679 10.641 -19.343 1.00 52.75 93 ASN A O 1
ATOM 756 N N . LYS A 1 94 ? 6.500 11.130 -18.123 1.00 49.81 94 LYS A N 1
ATOM 757 C CA . LYS A 1 94 ? 7.039 12.175 -19.013 1.00 49.81 94 LYS A CA 1
ATOM 758 C C . LYS A 1 94 ? 8.268 11.749 -19.828 1.00 49.81 94 LYS A C 1
ATOM 760 O O . LYS A 1 94 ? 8.858 12.613 -20.473 1.00 49.81 94 LYS A O 1
ATOM 765 N N . ASN A 1 95 ? 8.632 10.466 -19.821 1.00 39.38 95 ASN A N 1
ATOM 766 C CA . ASN A 1 95 ? 9.734 9.922 -20.623 1.00 39.38 95 ASN A CA 1
ATOM 767 C C . ASN A 1 95 ? 9.225 8.999 -21.729 1.00 39.38 95 ASN A C 1
ATOM 769 O O . ASN A 1 95 ? 8.489 8.046 -21.392 1.00 39.38 95 ASN A O 1
#

Foldseek 3Di:
DPDPPLDFFKKFFQDFQDDDP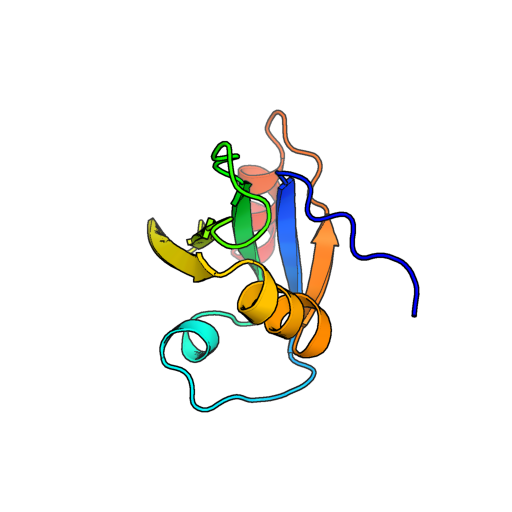DPVCVPRDHRWIWTWDWDDDPDPQATWIWIARPVVRDIDIDGPVVVVVVVVRTDIDTDDDPPCSVVSSVVVVPD

Secondary structure (DSSP, 8-state):
-------SEEEEEEEE-S----HHHHT--TT-EEEEEEE--S-TTS-EEEEEETTTTEEEEEEHHHHHHHHHHEEEEE---SSHHHHHHHHHTT-

Sequence (95 aa):
MKPIKLTSGTYRITEVRRRTSSRFYKDLQEGTIVKFELSMGIIEKTTKITINNLSNGKSYVSPAHMVRAVFMNYSLEEVLSRDGWEDAYKNDNKN

pLDDT: mean 70.86, std 14.47, range [39.25, 88.0]